Protein AF-A0A442U2K5-F1 (afdb_monomer_lite)

pLDDT: mean 91.76, std 7.02, range [60.38, 97.62]

Foldseek 3Di:
DDADPVRDDVVCLVVLLVLLLVVLVVVQVCLCVVNVHVNFHQVADVPGDHDDDDFDDDDNSRVNNVVNSVVD

Sequence (72 aa):
TVTDDRGGLPLLAPMSEVAGRLSIQAGATALQRANGGRGVLLGGVPGVLPGKVTVLGGGVVGLHAARMAAGL

Structure (mmCIF, N/CA/C/O backbone):
data_AF-A0A442U2K5-F1
#
_entry.id   AF-A0A442U2K5-F1
#
loop_
_atom_site.group_PDB
_atom_site.id
_atom_site.type_symbol
_atom_site.label_atom_id
_atom_site.label_alt_id
_atom_site.label_comp_id
_atom_site.label_asym_id
_atom_site.label_entity_id
_atom_site.label_seq_id
_atom_site.pdbx_PDB_ins_code
_atom_site.Cartn_x
_atom_site.Cartn_y
_atom_site.Cartn_z
_atom_site.occupancy
_atom_site.B_iso_or_equiv
_atom_site.auth_seq_id
_atom_site.auth_comp_id
_atom_site.auth_asym_id
_atom_site.auth_atom_id
_atom_site.pdbx_PDB_model_num
ATOM 1 N N . THR A 1 1 ? 22.642 2.563 -15.398 1.00 60.38 1 THR A N 1
ATOM 2 C CA . THR A 1 1 ? 21.819 1.455 -14.865 1.00 60.38 1 THR A CA 1
ATOM 3 C C . THR A 1 1 ? 22.155 0.202 -15.643 1.00 60.38 1 THR A C 1
ATOM 5 O O . THR A 1 1 ? 22.451 0.319 -16.823 1.00 60.38 1 THR A O 1
ATOM 8 N N . VAL A 1 2 ? 22.206 -0.962 -14.990 1.00 75.38 2 VAL A N 1
ATOM 9 C CA . VAL A 1 2 ? 22.444 -2.238 -15.685 1.00 75.38 2 VAL A CA 1
ATOM 10 C C . VAL A 1 2 ? 21.122 -2.695 -16.2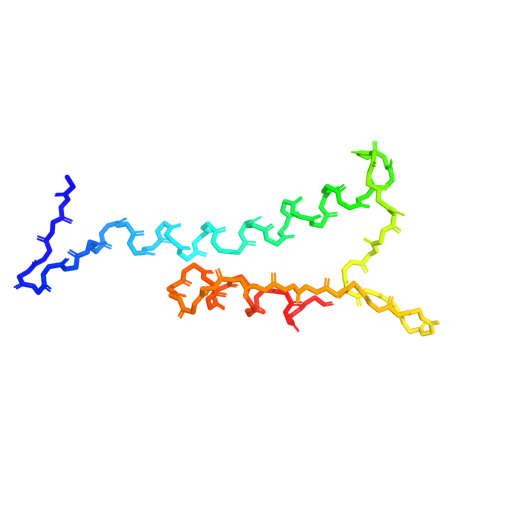86 1.00 75.38 2 VAL A C 1
ATOM 12 O O . VAL A 1 2 ? 20.129 -2.777 -15.559 1.00 75.38 2 VAL A O 1
ATOM 15 N N . THR A 1 3 ? 21.132 -2.956 -17.589 1.00 78.81 3 THR A N 1
ATOM 16 C CA . THR A 1 3 ? 19.960 -3.348 -18.371 1.00 78.81 3 THR A CA 1
ATOM 17 C C . THR A 1 3 ? 20.193 -4.745 -18.938 1.00 78.81 3 THR A C 1
ATOM 19 O O . THR A 1 3 ? 21.301 -5.030 -19.387 1.00 78.81 3 THR A O 1
ATOM 22 N N . ASP A 1 4 ? 19.187 -5.614 -18.880 1.00 83.62 4 ASP A N 1
ATOM 23 C CA . ASP A 1 4 ? 19.231 -6.930 -19.525 1.00 83.62 4 ASP A CA 1
ATOM 24 C C . ASP A 1 4 ? 18.927 -6.844 -21.034 1.00 83.62 4 ASP A C 1
ATOM 26 O O . ASP A 1 4 ? 18.528 -5.798 -21.554 1.00 83.62 4 ASP A O 1
ATOM 30 N N . ASP A 1 5 ? 19.072 -7.966 -21.741 1.00 83.12 5 ASP A N 1
ATOM 31 C CA . ASP A 1 5 ? 18.850 -8.068 -23.192 1.00 83.12 5 ASP A CA 1
ATOM 32 C C . ASP A 1 5 ? 17.395 -7.791 -23.623 1.00 83.12 5 ASP A C 1
ATOM 34 O O . ASP A 1 5 ? 17.102 -7.654 -24.810 1.00 83.12 5 ASP A O 1
ATOM 38 N N . ARG A 1 6 ? 16.459 -7.717 -22.669 1.00 83.94 6 ARG A N 1
ATOM 39 C CA . ARG A 1 6 ? 15.036 -7.421 -22.885 1.00 83.94 6 ARG A CA 1
ATOM 40 C C . ARG A 1 6 ? 14.666 -5.996 -22.462 1.00 83.94 6 ARG A C 1
ATOM 42 O O . ARG A 1 6 ? 13.482 -5.662 -22.441 1.00 83.94 6 ARG A O 1
ATOM 49 N N . GLY A 1 7 ? 15.647 -5.154 -22.129 1.00 80.44 7 GLY A N 1
ATOM 50 C CA . GLY A 1 7 ? 15.413 -3.782 -21.675 1.00 80.44 7 GLY A CA 1
ATOM 51 C C . GLY A 1 7 ? 14.978 -3.673 -20.209 1.00 80.44 7 GLY A C 1
ATOM 52 O O . GLY A 1 7 ? 14.627 -2.584 -19.753 1.00 80.44 7 GLY A O 1
ATOM 53 N N . GLY A 1 8 ? 14.983 -4.779 -19.462 1.00 77.94 8 GLY A N 1
ATOM 54 C CA . GLY A 1 8 ? 14.684 -4.815 -18.037 1.00 77.94 8 GLY A CA 1
ATOM 55 C C . GLY A 1 8 ? 15.839 -4.274 -17.200 1.00 77.94 8 GLY A C 1
ATOM 56 O O . GLY A 1 8 ? 16.991 -4.269 -17.622 1.00 77.94 8 GLY A O 1
ATOM 57 N N . LEU A 1 9 ? 15.538 -3.810 -15.988 1.00 80.88 9 LEU A N 1
ATOM 58 C CA . LEU A 1 9 ? 16.527 -3.284 -15.044 1.00 80.88 9 LEU A CA 1
ATOM 59 C C . LEU A 1 9 ? 16.650 -4.252 -13.856 1.00 80.88 9 LEU A C 1
ATOM 61 O O . LEU A 1 9 ? 16.098 -3.977 -12.786 1.00 80.88 9 LEU A O 1
ATOM 65 N N . PRO A 1 10 ? 17.331 -5.403 -14.017 1.00 76.69 10 PRO A N 1
ATOM 66 C CA . PRO A 1 10 ? 17.276 -6.515 -13.064 1.00 76.69 10 PRO A CA 1
ATOM 67 C C . PRO A 1 10 ? 17.791 -6.159 -11.667 1.00 76.69 10 PRO A C 1
ATOM 69 O O . PRO A 1 10 ? 17.332 -6.729 -10.686 1.00 76.69 10 PRO A O 1
ATOM 72 N N . LEU A 1 11 ? 18.694 -5.181 -11.547 1.00 80.19 11 LEU A N 1
ATOM 73 C CA . LEU A 1 11 ? 19.190 -4.703 -10.249 1.00 80.19 11 LEU A CA 1
ATOM 74 C C . LEU A 1 11 ? 18.248 -3.693 -9.571 1.00 80.19 11 LEU A C 1
ATOM 76 O O . LEU A 1 11 ? 18.327 -3.489 -8.363 1.00 80.19 11 LEU A O 1
ATOM 80 N N . LEU A 1 12 ? 17.345 -3.067 -10.329 1.00 80.00 12 LEU A N 1
ATOM 81 C CA . LEU A 1 12 ? 16.354 -2.119 -9.807 1.00 80.00 12 LEU A CA 1
ATOM 82 C C . LEU A 1 12 ? 14.998 -2.774 -9.531 1.00 80.00 12 LEU A C 1
ATOM 84 O O . LEU A 1 12 ? 14.247 -2.2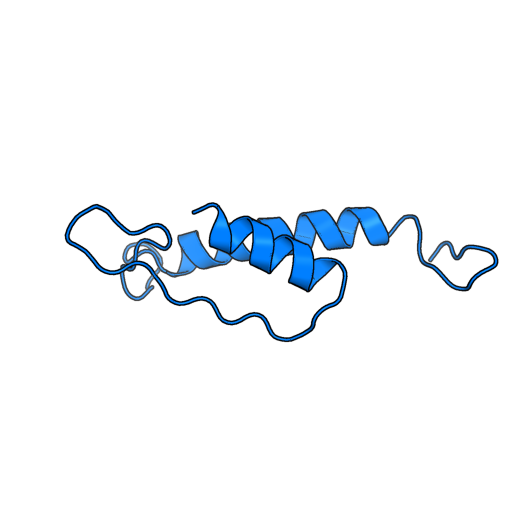81 -8.688 1.00 80.00 12 LEU A O 1
ATOM 88 N N . ALA A 1 13 ? 14.691 -3.891 -10.193 1.00 79.12 13 ALA A N 1
ATOM 89 C CA . ALA A 1 13 ? 13.513 -4.705 -9.912 1.00 79.12 13 ALA A CA 1
ATOM 90 C C . ALA A 1 13 ? 13.385 -5.088 -8.418 1.00 79.12 13 ALA A C 1
ATOM 92 O O . ALA A 1 13 ? 12.360 -4.746 -7.828 1.00 79.12 13 ALA A O 1
ATOM 93 N N . PRO A 1 14 ? 14.405 -5.663 -7.743 1.00 86.50 14 PRO A N 1
ATOM 94 C CA . PRO A 1 14 ? 14.312 -5.981 -6.316 1.00 86.50 14 PRO A CA 1
ATOM 95 C C . PRO A 1 14 ? 14.164 -4.730 -5.440 1.00 86.50 14 PRO A C 1
ATOM 97 O O . PRO A 1 14 ? 13.435 -4.748 -4.449 1.00 86.50 14 PRO A O 1
ATOM 100 N N . MET A 1 15 ? 14.787 -3.608 -5.817 1.00 91.19 15 MET A N 1
ATOM 101 C CA . MET A 1 15 ? 14.604 -2.341 -5.098 1.00 91.19 15 MET A CA 1
ATOM 102 C C . MET A 1 15 ? 13.178 -1.801 -5.236 1.00 91.19 15 MET A C 1
ATOM 104 O O . MET A 1 15 ? 12.639 -1.244 -4.283 1.00 91.19 15 MET A O 1
ATOM 108 N N . SER A 1 16 ? 12.533 -2.030 -6.380 1.00 90.31 16 SER A N 1
ATOM 109 C CA . SER A 1 16 ? 11.132 -1.666 -6.608 1.00 90.31 16 SER A CA 1
ATOM 110 C C . SER A 1 16 ? 10.177 -2.461 -5.711 1.00 90.31 16 SER A C 1
ATOM 112 O O . SER A 1 16 ? 9.211 -1.902 -5.191 1.00 90.31 16 SER A O 1
ATOM 114 N N . GLU A 1 17 ? 10.453 -3.744 -5.467 1.00 92.31 17 GLU A N 1
ATOM 115 C CA . GLU A 1 17 ? 9.665 -4.546 -4.522 1.00 92.31 17 GLU A CA 1
ATOM 116 C C . GLU A 1 17 ? 9.790 -4.027 -3.087 1.00 92.31 17 GLU A C 1
ATOM 118 O O . GLU A 1 17 ? 8.784 -3.866 -2.388 1.00 92.31 17 GLU A O 1
ATOM 123 N N . VAL A 1 18 ? 11.027 -3.753 -2.656 1.00 93.94 18 VAL A N 1
ATOM 124 C CA . VAL A 1 18 ? 11.327 -3.219 -1.321 1.00 93.94 18 VAL A CA 1
ATOM 125 C C . VAL A 1 18 ? 10.649 -1.863 -1.136 1.00 93.94 18 VAL A C 1
ATOM 127 O O . VAL A 1 18 ? 9.955 -1.664 -0.139 1.00 93.94 18 VAL A O 1
ATOM 130 N N . ALA A 1 19 ? 10.760 -0.970 -2.122 1.00 93.69 19 ALA A N 1
ATOM 131 C CA . ALA A 1 19 ? 10.099 0.332 -2.105 1.00 93.69 19 ALA A CA 1
ATOM 132 C C . ALA A 1 19 ? 8.573 0.203 -1.968 1.00 93.69 19 ALA A C 1
ATOM 134 O O . ALA A 1 19 ? 7.966 0.917 -1.170 1.00 93.69 19 ALA A O 1
ATOM 135 N N . GLY A 1 20 ? 7.954 -0.745 -2.682 1.00 95.81 20 GLY A N 1
ATOM 136 C CA . GLY A 1 20 ? 6.517 -1.003 -2.587 1.00 95.81 20 GLY A CA 1
ATOM 137 C C . GLY A 1 20 ? 6.085 -1.380 -1.170 1.00 95.81 20 GLY A C 1
ATOM 138 O O . GLY A 1 20 ? 5.155 -0.786 -0.626 1.00 95.81 20 GLY A O 1
ATOM 139 N N . ARG A 1 21 ? 6.795 -2.308 -0.521 1.00 95.81 21 ARG A N 1
ATOM 140 C CA . ARG A 1 21 ? 6.471 -2.739 0.854 1.00 95.81 21 ARG A CA 1
ATOM 141 C C . ARG A 1 21 ? 6.727 -1.632 1.878 1.00 95.81 21 ARG A C 1
ATOM 143 O O . ARG A 1 21 ? 5.876 -1.379 2.731 1.00 95.81 21 ARG A O 1
ATOM 150 N N . LEU A 1 22 ? 7.861 -0.938 1.761 1.00 96.81 22 LEU A N 1
ATOM 151 C CA . LEU A 1 22 ? 8.215 0.174 2.644 1.00 96.81 22 LEU A CA 1
ATOM 152 C C . LEU A 1 22 ? 7.226 1.337 2.527 1.00 96.81 22 LEU A C 1
ATOM 154 O O . LEU A 1 22 ? 6.956 1.988 3.532 1.00 96.81 22 LEU A O 1
ATOM 158 N N . SER A 1 23 ? 6.635 1.572 1.349 1.00 97.00 23 SER A N 1
ATOM 159 C CA . SER A 1 23 ? 5.645 2.642 1.162 1.00 97.00 23 SER A CA 1
ATOM 160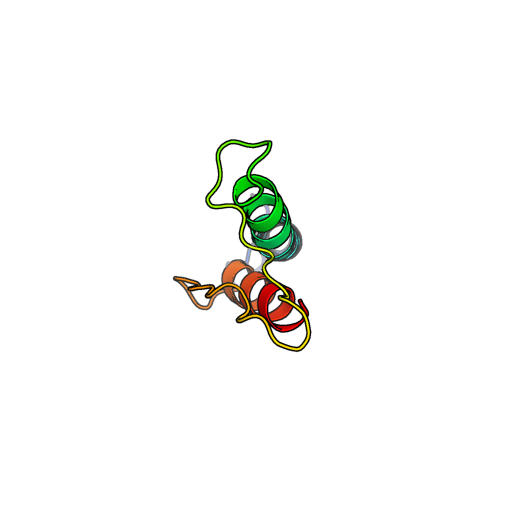 C C . SER A 1 23 ? 4.437 2.498 2.098 1.00 97.00 23 SER A C 1
ATOM 162 O O . SER A 1 23 ? 3.970 3.488 2.661 1.00 97.00 23 SER A O 1
ATOM 164 N N . ILE A 1 24 ? 3.983 1.263 2.345 1.00 97.31 24 ILE A N 1
ATOM 165 C CA . ILE A 1 24 ? 2.869 0.977 3.256 1.00 97.31 24 ILE A CA 1
ATOM 166 C C . ILE A 1 24 ? 3.282 1.168 4.712 1.00 97.31 24 ILE A C 1
ATOM 168 O O . ILE A 1 24 ? 2.531 1.763 5.480 1.00 97.31 24 ILE A O 1
ATOM 172 N N . GLN A 1 25 ? 4.482 0.726 5.094 1.00 95.50 25 GLN A N 1
ATOM 173 C CA . GLN A 1 25 ? 4.992 0.935 6.452 1.00 95.50 25 GLN A CA 1
ATOM 174 C C . GLN A 1 25 ? 5.190 2.425 6.755 1.00 95.50 25 GLN A C 1
ATOM 176 O O . GLN A 1 25 ? 4.758 2.910 7.798 1.00 95.50 25 GLN A O 1
ATOM 181 N N . ALA A 1 26 ? 5.774 3.172 5.818 1.00 96.75 26 ALA A N 1
ATOM 182 C CA . ALA A 1 26 ? 5.937 4.615 5.931 1.00 96.75 26 ALA A CA 1
ATOM 183 C C . ALA A 1 26 ? 4.578 5.330 6.006 1.00 96.75 26 ALA A C 1
ATOM 185 O O . ALA A 1 26 ? 4.387 6.197 6.857 1.00 96.75 26 ALA A O 1
ATOM 186 N N . GLY A 1 27 ? 3.612 4.928 5.173 1.00 96.06 27 GLY A N 1
ATOM 187 C CA . GLY A 1 27 ? 2.245 5.449 5.215 1.00 96.06 27 GLY A CA 1
ATOM 188 C C . GLY A 1 27 ? 1.536 5.163 6.543 1.00 96.06 27 GLY A C 1
ATOM 189 O O . GLY A 1 27 ? 0.894 6.054 7.095 1.00 96.06 27 GLY A O 1
ATOM 190 N N . ALA A 1 28 ? 1.697 3.957 7.097 1.00 95.56 28 ALA A N 1
ATOM 191 C CA . ALA A 1 28 ? 1.160 3.590 8.407 1.00 95.56 28 ALA A CA 1
ATOM 192 C C . ALA A 1 28 ? 1.712 4.501 9.511 1.00 95.56 28 ALA A C 1
ATOM 194 O O . ALA A 1 28 ? 0.947 5.044 10.306 1.00 95.56 28 ALA A O 1
ATOM 195 N N . THR A 1 29 ? 3.030 4.717 9.518 1.00 96.44 29 THR A N 1
ATOM 196 C CA . THR A 1 29 ? 3.701 5.626 10.454 1.00 96.44 29 THR A CA 1
ATOM 197 C C . THR A 1 29 ? 3.196 7.057 10.284 1.00 96.44 29 THR A C 1
ATOM 199 O O . THR A 1 29 ? 2.817 7.690 11.265 1.00 96.44 29 THR A O 1
ATOM 202 N N . ALA A 1 30 ? 3.098 7.561 9.053 1.00 96.50 30 ALA A N 1
ATOM 203 C CA . ALA A 1 30 ? 2.603 8.911 8.782 1.00 96.50 30 ALA A CA 1
ATOM 204 C C . ALA A 1 30 ? 1.134 9.114 9.197 1.00 96.50 30 ALA A C 1
ATOM 206 O O . ALA A 1 30 ? 0.741 10.218 9.566 1.00 96.50 30 ALA A O 1
ATOM 207 N N . LEU A 1 31 ? 0.309 8.061 9.180 1.00 96.25 31 LEU A N 1
ATOM 208 C CA . LEU A 1 31 ? -1.080 8.122 9.639 1.00 96.25 31 LEU A CA 1
ATOM 209 C C . LEU A 1 31 ? -1.221 8.198 11.162 1.00 96.25 31 LEU A C 1
ATOM 211 O O . LEU A 1 31 ? -2.302 8.558 11.633 1.00 96.25 31 LEU A O 1
ATOM 215 N N . GLN A 1 32 ? -0.179 7.901 11.939 1.00 95.75 32 GLN A N 1
ATOM 216 C CA . GLN A 1 32 ? -0.227 7.982 13.398 1.00 95.75 32 GLN A CA 1
ATOM 217 C C . GLN A 1 32 ? -0.424 9.427 13.866 1.00 95.75 32 GLN A C 1
ATOM 219 O O . GLN A 1 32 ? 0.200 10.356 13.355 1.00 95.75 32 GLN A O 1
ATOM 224 N N . ARG A 1 33 ? -1.252 9.622 14.902 1.00 96.12 33 ARG A N 1
ATOM 225 C CA . ARG A 1 33 ? -1.501 10.955 15.478 1.00 96.12 33 ARG A CA 1
ATOM 226 C C . ARG A 1 33 ? -0.234 11.621 16.007 1.00 96.12 33 ARG A C 1
ATOM 228 O O . ARG A 1 33 ? -0.086 12.824 15.833 1.00 96.12 33 ARG A O 1
ATOM 235 N N . ALA A 1 34 ? 0.675 10.839 16.592 1.00 95.94 34 ALA A N 1
ATOM 236 C CA . ALA A 1 34 ? 1.966 11.323 17.083 1.00 95.94 34 ALA A CA 1
ATOM 237 C C . ALA A 1 34 ? 2.824 11.958 15.974 1.00 95.94 34 ALA A C 1
ATOM 239 O O . ALA A 1 34 ? 3.580 12.883 16.243 1.00 95.94 34 ALA A O 1
ATOM 240 N N . ASN A 1 35 ? 2.642 11.519 14.726 1.00 96.00 35 ASN A N 1
ATOM 241 C CA . ASN A 1 35 ? 3.347 12.040 13.555 1.00 96.00 35 ASN A CA 1
ATOM 242 C C . ASN A 1 35 ? 2.520 13.090 12.787 1.00 96.00 35 ASN A C 1
ATOM 244 O O . ASN A 1 35 ? 2.809 13.381 11.631 1.00 96.00 35 ASN A O 1
ATOM 248 N N . GLY A 1 36 ? 1.459 13.636 13.396 1.00 95.75 36 GLY A N 1
ATOM 249 C CA . GLY A 1 36 ? 0.572 14.628 12.773 1.00 95.75 36 GLY A CA 1
ATOM 250 C C . GLY A 1 36 ? -0.496 14.041 11.841 1.00 95.75 36 GLY A C 1
ATOM 251 O O . GLY A 1 36 ? -1.292 14.785 11.267 1.00 95.75 36 GLY A O 1
ATOM 252 N N . GLY A 1 37 ? -0.560 12.715 11.713 1.00 96.31 37 GLY A N 1
ATOM 253 C CA . GLY A 1 37 ? -1.539 12.016 10.892 1.00 96.31 37 GLY A CA 1
ATOM 254 C C . GLY A 1 37 ? -2.954 12.004 11.471 1.00 96.31 37 GLY A C 1
ATOM 255 O O . GLY A 1 37 ? -3.250 12.532 12.548 1.00 96.31 37 GLY A O 1
ATOM 256 N N . ARG A 1 38 ? -3.862 11.340 10.749 1.00 94.44 38 ARG A N 1
ATOM 257 C CA . ARG A 1 38 ? -5.286 11.245 11.115 1.00 94.44 38 ARG A CA 1
ATOM 258 C C . ARG A 1 38 ? -5.549 10.368 12.351 1.00 94.44 38 ARG A C 1
ATOM 260 O O . ARG A 1 38 ? -6.626 10.457 12.928 1.00 94.44 38 ARG A O 1
ATOM 267 N N . GLY A 1 39 ? -4.585 9.549 12.769 1.00 94.75 39 GLY A N 1
ATOM 268 C CA . GLY A 1 39 ? -4.724 8.573 13.855 1.00 94.75 39 GLY A CA 1
ATOM 269 C C . GLY A 1 39 ? -5.402 7.282 13.430 1.00 94.75 39 GLY A C 1
ATOM 270 O O . GLY A 1 39 ? -6.139 6.705 14.218 1.00 94.75 39 GLY A O 1
ATOM 271 N N . VAL A 1 40 ? -5.206 6.855 12.182 1.00 94.19 40 VAL A N 1
ATOM 272 C CA . VAL A 1 40 ? -5.848 5.646 11.653 1.00 94.19 40 VAL A CA 1
ATOM 273 C C . VAL A 1 40 ? -4.870 4.486 11.670 1.00 94.19 40 VAL A C 1
ATOM 27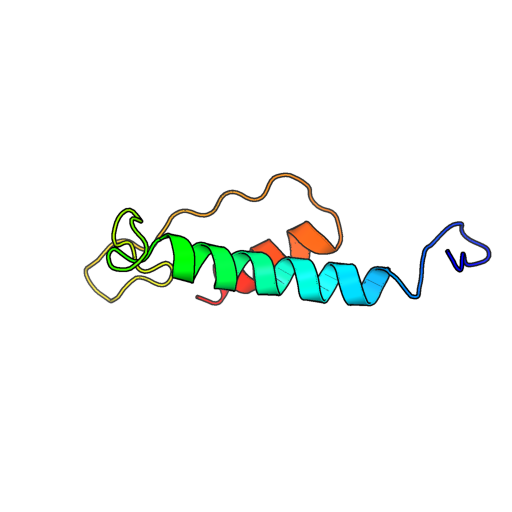5 O O . VAL A 1 40 ? -3.784 4.580 11.103 1.00 94.19 40 VAL A O 1
ATOM 278 N N . LEU A 1 41 ? -5.288 3.382 12.283 1.00 93.75 41 LEU A N 1
ATOM 279 C CA . LEU A 1 41 ? -4.587 2.109 12.202 1.00 93.75 41 LEU A CA 1
ATOM 280 C C . LEU A 1 41 ? -4.959 1.421 10.884 1.00 93.75 41 LEU A C 1
ATOM 282 O O . LEU A 1 41 ? -6.130 1.119 10.668 1.00 93.75 41 LEU A O 1
ATOM 286 N N . LEU A 1 42 ? -3.979 1.185 10.002 1.00 93.06 42 LEU A N 1
ATOM 287 C CA . LEU A 1 42 ? -4.246 0.611 8.676 1.00 93.06 42 LEU A CA 1
ATOM 288 C C . LEU A 1 42 ? -4.931 -0.759 8.751 1.00 93.06 42 LEU A C 1
ATOM 290 O O . LEU A 1 42 ? -5.947 -0.924 8.087 1.00 93.06 42 LEU A O 1
ATOM 294 N N . GLY A 1 43 ? -4.447 -1.668 9.602 1.00 92.31 43 GLY A N 1
ATOM 295 C CA . GLY A 1 43 ? -5.049 -2.998 9.773 1.00 92.31 43 GLY A CA 1
ATOM 296 C C . GLY A 1 43 ? -6.375 -3.013 10.542 1.00 92.31 43 GLY A C 1
ATOM 297 O O . GLY A 1 43 ? -7.086 -4.012 10.562 1.00 92.31 43 GLY A O 1
ATOM 298 N N . GLY A 1 44 ? -6.750 -1.892 11.169 1.00 91.38 44 GLY A N 1
ATOM 299 C CA . GLY A 1 44 ? -7.920 -1.838 12.042 1.00 91.38 44 GLY A CA 1
ATOM 300 C C . GLY A 1 44 ? -7.841 -2.832 13.209 1.00 91.38 44 GLY A C 1
ATOM 301 O O . GLY A 1 44 ? -6.782 -3.354 13.549 1.00 91.38 44 GLY A O 1
ATOM 302 N N . VAL A 1 45 ? -8.983 -3.049 13.855 1.00 93.38 45 VAL A N 1
ATOM 303 C CA . VAL A 1 45 ? -9.199 -4.055 14.907 1.00 93.38 45 VAL A CA 1
ATOM 304 C C . VAL A 1 45 ? -10.671 -4.483 14.865 1.00 93.38 45 VAL A C 1
ATOM 306 O O . VAL A 1 45 ? -11.495 -3.725 14.345 1.00 93.38 45 VAL A O 1
ATOM 309 N N . PRO A 1 46 ? -11.057 -5.650 15.412 1.00 93.25 46 PRO A N 1
ATOM 310 C CA . PRO A 1 46 ? -12.464 -6.039 15.489 1.00 93.25 46 PRO A CA 1
ATOM 311 C C . PRO A 1 46 ? -13.340 -4.926 16.089 1.00 93.25 46 PRO A C 1
ATOM 313 O O . PRO A 1 46 ? -13.067 -4.427 17.178 1.00 93.25 46 PRO A O 1
ATOM 316 N N . GLY A 1 47 ? -14.382 -4.522 15.357 1.00 93.50 47 GLY A N 1
ATOM 317 C CA . GLY A 1 47 ? -15.290 -3.434 15.747 1.00 93.50 47 GLY A CA 1
ATOM 318 C C . GLY A 1 47 ? -14.892 -2.030 15.270 1.00 93.50 47 GLY A C 1
ATOM 319 O O . GLY A 1 47 ? -15.682 -1.103 15.431 1.00 93.50 47 GLY A O 1
ATOM 320 N N . VAL A 1 48 ? -13.723 -1.855 14.640 1.00 92.75 48 VAL A N 1
ATOM 321 C CA . VAL A 1 48 ? -13.268 -0.575 14.070 1.00 92.75 48 VAL A CA 1
ATOM 322 C C . VAL A 1 48 ? -12.908 -0.761 12.599 1.00 92.75 48 VAL A C 1
ATOM 324 O O . VAL A 1 48 ? -12.212 -1.703 12.229 1.00 92.75 48 VAL A O 1
ATOM 327 N N . LEU A 1 49 ? -13.367 0.155 11.745 1.00 92.44 49 LEU A N 1
ATOM 328 C CA . LEU A 1 49 ? -13.066 0.097 10.315 1.00 92.44 49 LEU A CA 1
ATOM 329 C C . LEU A 1 49 ? -11.554 0.262 10.052 1.00 92.44 49 LEU A C 1
ATOM 331 O O . LEU A 1 49 ? -10.940 1.165 10.631 1.00 92.44 49 LEU A O 1
ATOM 335 N N . PRO A 1 50 ? -10.959 -0.553 9.160 1.00 93.50 50 PRO A N 1
ATOM 336 C CA . PRO A 1 50 ? -9.561 -0.412 8.768 1.00 93.50 50 PRO A CA 1
ATOM 337 C C . PR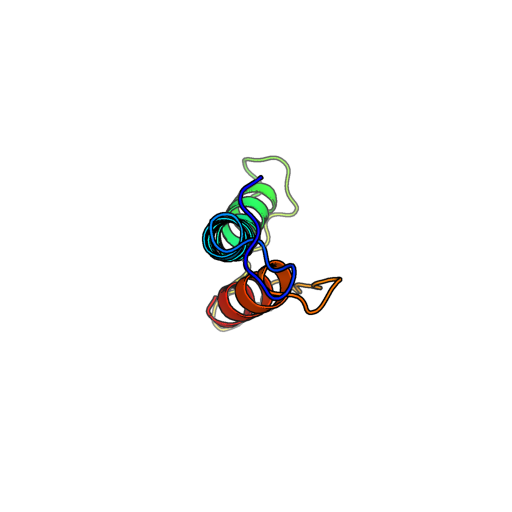O A 1 50 ? -9.328 0.841 7.913 1.00 93.50 50 PRO A C 1
ATOM 339 O O . PRO A 1 50 ? -10.256 1.501 7.428 1.00 93.50 50 PRO A O 1
ATOM 342 N N . GLY A 1 51 ? -8.055 1.172 7.698 1.00 94.50 51 GLY A N 1
ATOM 343 C CA . GLY A 1 51 ? -7.666 2.228 6.771 1.00 94.50 51 GLY A CA 1
ATOM 344 C C . GLY A 1 51 ? -7.960 1.846 5.318 1.00 94.50 51 GLY A C 1
ATOM 345 O O . GLY A 1 51 ? -7.786 0.703 4.911 1.00 94.50 51 GLY A O 1
ATOM 346 N N . LYS A 1 52 ? -8.370 2.820 4.498 1.00 95.56 52 LYS A N 1
ATOM 347 C CA . LYS A 1 52 ? -8.537 2.616 3.053 1.00 95.56 52 LYS A CA 1
ATOM 348 C C . LYS A 1 52 ? -7.255 3.007 2.322 1.00 95.56 52 LYS A C 1
ATOM 350 O O . LYS A 1 52 ? -6.834 4.159 2.411 1.00 95.56 52 LYS A O 1
ATOM 355 N N . VAL A 1 53 ? -6.675 2.068 1.576 1.00 96.56 53 VAL A N 1
ATOM 356 C CA . VAL A 1 53 ? -5.468 2.281 0.765 1.00 96.56 53 VAL A CA 1
ATOM 357 C C . VAL A 1 53 ? -5.837 2.279 -0.718 1.00 96.56 53 VAL A C 1
ATOM 359 O O . VAL A 1 53 ? -6.538 1.386 -1.186 1.00 96.56 53 VAL A O 1
ATOM 362 N N . THR A 1 54 ? -5.343 3.270 -1.461 1.00 97.31 54 THR A N 1
ATOM 363 C CA . THR A 1 54 ? -5.459 3.342 -2.923 1.00 97.31 54 THR A CA 1
ATOM 364 C C . THR A 1 54 ? -4.058 3.322 -3.519 1.00 97.31 54 THR A C 1
ATOM 366 O O . THR A 1 54 ? -3.247 4.189 -3.201 1.00 97.31 54 THR A O 1
ATOM 369 N N . VAL A 1 55 ? -3.778 2.355 -4.392 1.00 97.12 55 VAL A N 1
ATOM 370 C CA . VAL A 1 55 ? -2.500 2.249 -5.108 1.00 97.12 55 VAL A CA 1
ATOM 371 C C . VAL A 1 55 ? -2.703 2.693 -6.553 1.00 97.12 55 VAL A C 1
ATOM 373 O O . VAL A 1 55 ? -3.574 2.170 -7.246 1.00 97.12 55 VAL A O 1
ATOM 376 N N . LEU A 1 56 ? -1.903 3.657 -7.010 1.00 96.12 56 LEU A N 1
ATOM 377 C CA . LEU A 1 56 ? -1.931 4.155 -8.386 1.00 96.12 56 LEU A CA 1
ATOM 378 C C . LEU A 1 56 ? -0.733 3.587 -9.157 1.00 96.12 56 LEU A C 1
ATOM 380 O O . LEU A 1 56 ? 0.409 3.952 -8.895 1.00 96.12 56 LEU A O 1
ATOM 384 N N . GLY A 1 57 ? -1.013 2.693 -10.109 1.00 94.44 57 GLY A N 1
ATOM 385 C CA . GLY A 1 57 ? -0.011 1.998 -10.924 1.00 94.44 57 GLY A CA 1
ATOM 386 C C . GLY A 1 57 ? 0.145 0.520 -10.549 1.00 94.44 57 GLY A C 1
ATOM 387 O O . GLY A 1 57 ? 0.393 0.183 -9.397 1.00 94.44 57 GLY A O 1
ATOM 388 N N . GLY A 1 58 ? 0.013 -0.369 -11.540 1.00 93.81 58 GLY A N 1
ATOM 389 C CA . GLY A 1 58 ? 0.027 -1.833 -11.373 1.00 93.81 58 GLY A CA 1
ATOM 390 C C . GLY A 1 58 ? 1.368 -2.519 -11.663 1.00 93.81 58 GLY A C 1
ATOM 391 O O . GLY A 1 58 ? 1.388 -3.711 -11.949 1.00 93.81 58 GLY A O 1
ATOM 392 N N . GLY A 1 59 ? 2.479 -1.776 -11.650 1.00 93.44 59 GLY A N 1
ATOM 393 C CA . GLY A 1 59 ? 3.823 -2.340 -11.831 1.00 93.44 59 GLY A CA 1
ATOM 394 C C . GLY A 1 59 ? 4.337 -3.077 -10.587 1.00 93.44 59 GLY A C 1
ATOM 395 O O . GLY A 1 59 ? 3.614 -3.245 -9.606 1.00 93.44 59 GLY A O 1
ATOM 396 N N . VAL A 1 60 ? 5.619 -3.458 -10.590 1.00 93.75 60 VAL A N 1
ATOM 397 C CA . VAL A 1 60 ? 6.273 -4.193 -9.484 1.00 93.75 60 VAL A CA 1
ATOM 398 C C . VAL A 1 60 ? 6.058 -3.500 -8.131 1.00 93.75 60 VAL A C 1
ATOM 400 O O . VAL A 1 60 ? 5.568 -4.118 -7.188 1.00 93.75 60 VAL A O 1
ATOM 403 N N . VAL A 1 61 ? 6.332 -2.193 -8.052 1.00 95.19 61 VAL A N 1
ATOM 404 C CA . VAL A 1 61 ? 6.153 -1.398 -6.821 1.00 95.19 61 VAL A CA 1
ATOM 405 C C . VAL A 1 61 ? 4.709 -1.471 -6.319 1.00 95.19 61 VAL A C 1
ATOM 407 O O . VAL A 1 61 ? 4.468 -1.786 -5.154 1.00 95.19 61 VAL A O 1
ATOM 410 N N . GLY A 1 62 ? 3.745 -1.208 -7.207 1.00 96.69 62 GLY A N 1
ATOM 411 C CA . GLY A 1 62 ? 2.327 -1.144 -6.862 1.00 96.69 62 GLY A CA 1
ATOM 412 C C . GLY A 1 62 ? 1.761 -2.492 -6.428 1.00 96.69 62 GLY A C 1
ATOM 413 O O . GLY A 1 62 ? 1.028 -2.558 -5.444 1.00 96.69 62 GLY A O 1
ATOM 414 N N . LEU A 1 63 ? 2.164 -3.582 -7.085 1.00 96.75 63 LEU A N 1
ATOM 415 C CA . LEU A 1 63 ? 1.773 -4.935 -6.692 1.00 96.75 63 LEU A CA 1
ATOM 416 C C . LEU A 1 63 ? 2.254 -5.273 -5.275 1.00 96.75 63 LEU A C 1
ATOM 418 O O . LEU A 1 63 ? 1.489 -5.811 -4.473 1.00 96.75 63 LEU A O 1
ATOM 422 N N . HIS A 1 64 ? 3.508 -4.955 -4.948 1.00 96.75 64 HIS A N 1
ATOM 423 C CA . HIS A 1 64 ? 4.045 -5.219 -3.614 1.00 96.75 64 HIS A CA 1
ATOM 424 C C . HIS A 1 64 ? 3.457 -4.296 -2.543 1.00 96.75 64 HIS A C 1
ATOM 426 O O . HIS A 1 64 ? 3.213 -4.764 -1.431 1.00 96.75 64 HIS A O 1
ATOM 432 N N . ALA A 1 65 ? 3.161 -3.037 -2.876 1.00 97.62 65 ALA A N 1
ATOM 433 C CA . ALA A 1 65 ? 2.429 -2.135 -1.992 1.00 97.62 65 ALA A CA 1
ATOM 434 C C . ALA A 1 65 ? 1.013 -2.661 -1.707 1.00 97.62 65 ALA A C 1
ATOM 436 O O . ALA A 1 65 ? 0.624 -2.783 -0.550 1.00 97.62 65 ALA A O 1
ATOM 437 N N . ALA A 1 66 ? 0.266 -3.058 -2.740 1.00 97.12 66 ALA A N 1
ATOM 438 C CA . ALA A 1 66 ? -1.085 -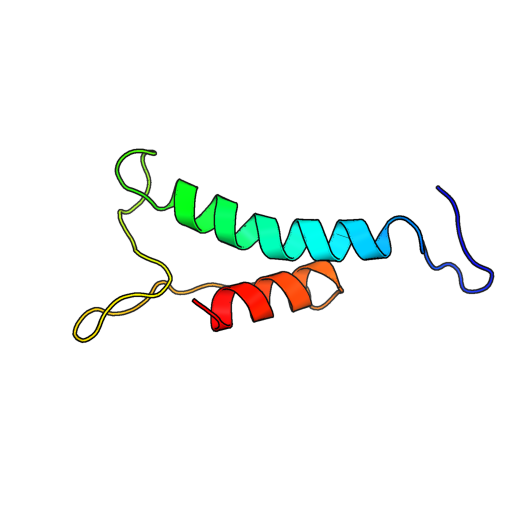3.595 -2.590 1.00 97.12 66 ALA A CA 1
ATOM 439 C C . ALA A 1 66 ? -1.106 -4.887 -1.759 1.00 97.12 66 ALA A C 1
ATOM 441 O O . ALA A 1 66 ? -1.932 -5.025 -0.861 1.00 97.12 66 ALA A O 1
ATOM 442 N N . ARG A 1 67 ? -0.165 -5.809 -2.005 1.00 96.38 67 ARG A N 1
ATOM 443 C CA . ARG A 1 67 ? -0.025 -7.043 -1.213 1.00 96.38 67 ARG A CA 1
ATOM 444 C C . ARG A 1 67 ? 0.287 -6.759 0.253 1.00 96.38 67 ARG A C 1
ATOM 446 O O . ARG A 1 67 ? -0.300 -7.394 1.117 1.00 96.38 67 ARG A O 1
ATOM 453 N N . MET A 1 68 ? 1.190 -5.816 0.528 1.00 96.56 68 MET A N 1
ATOM 454 C CA . MET A 1 68 ? 1.520 -5.438 1.903 1.00 96.56 68 MET A CA 1
ATOM 455 C C . MET A 1 68 ? 0.321 -4.788 2.600 1.00 96.56 68 MET A C 1
ATOM 457 O O . MET A 1 68 ? 0.016 -5.145 3.728 1.00 96.56 68 MET A O 1
ATOM 461 N N . ALA A 1 69 ? -0.387 -3.881 1.920 1.00 95.44 69 ALA A N 1
ATOM 462 C CA . ALA A 1 69 ? -1.579 -3.232 2.459 1.00 95.44 69 ALA A CA 1
ATOM 463 C C . ALA A 1 69 ? -2.717 -4.220 2.746 1.00 95.44 69 ALA A C 1
ATOM 465 O O . ALA A 1 69 ? -3.410 -4.056 3.738 1.00 95.44 69 ALA A O 1
ATOM 466 N N . ALA A 1 70 ? -2.900 -5.234 1.897 1.00 94.31 70 ALA A N 1
ATOM 467 C CA . ALA A 1 70 ? -3.917 -6.268 2.085 1.00 94.31 70 ALA A CA 1
ATOM 468 C C . ALA A 1 70 ? -3.574 -7.279 3.194 1.00 94.31 70 ALA A C 1
ATOM 470 O O . ALA A 1 70 ? -4.458 -8.000 3.646 1.00 94.31 70 ALA A O 1
ATOM 471 N N . GLY A 1 71 ? -2.299 -7.378 3.583 1.00 92.44 71 GLY A N 1
ATOM 472 C CA . GLY A 1 71 ? -1.842 -8.245 4.671 1.00 92.44 71 GLY A CA 1
ATOM 473 C C . GLY A 1 71 ? -1.853 -7.583 6.052 1.00 92.44 71 GLY A C 1
ATOM 474 O O . GLY A 1 71 ? -1.489 -8.249 7.020 1.00 92.44 71 GLY A O 1
ATOM 475 N N . LEU A 1 72 ? -2.208 -6.296 6.131 1.00 86.06 72 LEU A N 1
ATOM 476 C CA . LEU A 1 72 ? -2.422 -5.553 7.375 1.00 86.06 72 LEU A CA 1
ATOM 477 C C . LEU A 1 72 ? -3.886 -5.646 7.796 1.00 86.06 72 LEU A C 1
ATOM 479 O O . LEU A 1 72 ? -4.098 -5.782 9.018 1.00 86.06 72 LEU A O 1
#

Radius of gyration: 15.23 Å; chains: 1; bounding box: 38×23×40 Å

Secondary structure (DSSP, 8-state):
----TTS--TTTHHHHHHHHHHHHHHHHHHHSGGGTS----TT-BTTBPPPP------SHHHHHHHHHHHT-